Protein AF-A0A376SDQ1-F1 (afdb_monomer_lite)

Organism: Escherichia coli (NCBI:txid562)

pLDDT: mean 83.3, std 8.04, range [48.03, 93.25]

Sequence (122 aa):
MSVLDAIVRLYREWDGDQAFSEYMIMNVVAGELWIHHEDKSRMQKELRLCLNSLIENGDIAKTSDLYKPLGKALNTLAEYNRTERRYQETISSQNKMFWATLFSALAAMGSAYAAFKGLNIK

Radius of gyration: 26.39 Å; chains: 1; bounding box: 63×30×74 Å

Structure (mmCIF, N/CA/C/O backbone):
data_AF-A0A376SDQ1-F1
#
_entry.id   AF-A0A376SDQ1-F1
#
loop_
_atom_site.group_PDB
_atom_site.id
_atom_site.type_symbol
_atom_site.label_atom_id
_atom_site.label_alt_id
_atom_site.label_comp_id
_atom_site.label_asym_id
_atom_site.label_entity_id
_atom_site.label_seq_id
_atom_site.pdbx_PDB_ins_code
_atom_site.Cartn_x
_atom_site.Cartn_y
_atom_site.Cartn_z
_atom_site.occupancy
_atom_site.B_iso_or_equiv
_atom_site.auth_seq_id
_atom_site.auth_comp_id
_atom_site.auth_asym_id
_atom_site.auth_atom_id
_atom_site.pdbx_PDB_model_num
ATOM 1 N N . MET A 1 1 ? 2.993 -2.107 4.084 1.00 62.28 1 MET A N 1
ATOM 2 C CA . MET A 1 1 ? 1.727 -2.872 4.117 1.00 62.28 1 MET A CA 1
ATOM 3 C C . MET A 1 1 ? 0.593 -1.870 3.960 1.00 62.28 1 MET A C 1
ATOM 5 O O . MET A 1 1 ? 0.677 -0.821 4.587 1.00 62.28 1 MET A O 1
ATOM 9 N N . SER A 1 2 ? -0.382 -2.103 3.077 1.00 84.06 2 SER A N 1
ATOM 10 C CA . SER A 1 2 ? -1.512 -1.172 2.902 1.00 84.06 2 SER A CA 1
ATOM 11 C C . SER A 1 2 ? -2.589 -1.419 3.966 1.00 84.06 2 SER A C 1
ATOM 13 O O . SER A 1 2 ? -2.666 -2.508 4.533 1.00 84.06 2 SER A O 1
ATOM 15 N N . VAL A 1 3 ? -3.441 -0.423 4.235 1.00 85.00 3 VAL A N 1
ATOM 16 C CA . VAL A 1 3 ? -4.543 -0.549 5.212 1.00 85.00 3 VAL A CA 1
ATOM 17 C C . VAL A 1 3 ? -5.523 -1.660 4.810 1.00 85.00 3 VAL A C 1
ATOM 19 O O . VAL A 1 3 ? -5.968 -2.428 5.657 1.00 85.00 3 VAL A O 1
ATOM 22 N N . LEU A 1 4 ? -5.814 -1.794 3.512 1.00 84.69 4 LEU A N 1
ATOM 23 C CA . LEU A 1 4 ? -6.685 -2.852 2.996 1.00 84.69 4 LEU A CA 1
ATOM 24 C C . LEU A 1 4 ? -6.089 -4.249 3.226 1.00 84.69 4 LEU A C 1
ATOM 26 O O . LEU A 1 4 ? -6.798 -5.151 3.665 1.00 84.69 4 LEU A O 1
ATOM 30 N N . ASP A 1 5 ? -4.787 -4.416 2.978 1.00 86.69 5 ASP A N 1
ATOM 31 C CA . ASP A 1 5 ? -4.080 -5.677 3.227 1.00 86.69 5 ASP A CA 1
ATOM 32 C C . ASP A 1 5 ? -4.095 -6.043 4.719 1.00 86.69 5 ASP A C 1
ATOM 34 O O . ASP A 1 5 ? -4.392 -7.184 5.069 1.00 86.69 5 ASP A O 1
ATOM 38 N N . ALA A 1 6 ? -3.895 -5.060 5.605 1.00 87.31 6 ALA A N 1
ATOM 39 C CA . ALA A 1 6 ? -3.977 -5.256 7.051 1.00 87.31 6 ALA A CA 1
ATOM 40 C C . ALA A 1 6 ? -5.363 -5.758 7.502 1.00 87.31 6 ALA A C 1
ATOM 42 O O . ALA A 1 6 ? -5.449 -6.715 8.270 1.00 87.31 6 ALA A O 1
ATOM 43 N N . ILE A 1 7 ? -6.451 -5.165 6.996 1.00 86.38 7 ILE A N 1
ATOM 44 C CA . ILE A 1 7 ? -7.827 -5.565 7.342 1.00 86.38 7 ILE A CA 1
ATOM 45 C C . ILE A 1 7 ? -8.153 -6.965 6.808 1.00 86.38 7 ILE A C 1
ATOM 47 O O . ILE A 1 7 ? -8.719 -7.789 7.525 1.00 86.38 7 ILE A O 1
ATOM 51 N N . VAL A 1 8 ? -7.788 -7.258 5.556 1.00 87.00 8 VAL A N 1
ATOM 52 C CA . VAL A 1 8 ? -8.012 -8.583 4.953 1.00 87.00 8 VAL A CA 1
ATOM 53 C C . VAL A 1 8 ? -7.201 -9.657 5.678 1.00 87.00 8 VAL A C 1
ATOM 55 O O . VAL A 1 8 ? -7.670 -10.782 5.845 1.00 87.00 8 VAL A O 1
ATOM 58 N N . ARG A 1 9 ? -5.983 -9.328 6.115 1.00 86.50 9 ARG A N 1
ATOM 59 C CA . ARG A 1 9 ? -5.144 -10.231 6.898 1.00 86.50 9 ARG A CA 1
ATOM 60 C C . ARG A 1 9 ? -5.748 -10.513 8.271 1.00 86.50 9 ARG A C 1
ATOM 62 O O . ARG A 1 9 ? -5.861 -11.681 8.625 1.00 86.50 9 ARG A O 1
ATOM 69 N N . LEU A 1 10 ? -6.204 -9.479 8.983 1.00 87.06 10 LEU A N 1
ATOM 70 C CA . LEU A 1 10 ? -6.917 -9.628 10.256 1.00 87.06 10 LEU A CA 1
ATOM 71 C C . LEU A 1 10 ? -8.140 -10.543 10.121 1.00 87.06 10 LEU A C 1
ATOM 73 O O . LEU A 1 10 ? -8.312 -11.453 10.925 1.00 87.06 10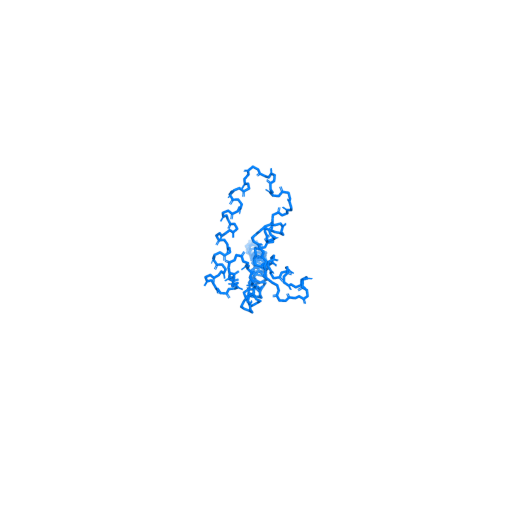 LEU A O 1
ATOM 77 N N . TYR A 1 11 ? -8.938 -10.361 9.066 1.00 85.56 11 TYR A N 1
ATOM 78 C CA . TYR A 1 11 ? -10.095 -11.216 8.779 1.00 85.56 11 TYR A CA 1
ATOM 79 C C . TYR A 1 11 ? -9.726 -12.666 8.447 1.00 85.56 11 TYR A C 1
ATOM 81 O O . TYR A 1 11 ? -10.513 -13.567 8.688 1.00 85.56 11 TYR A O 1
ATOM 89 N N . ARG A 1 12 ? -8.540 -12.909 7.882 1.00 83.50 12 ARG A N 1
ATOM 90 C CA . ARG A 1 12 ? -8.074 -14.263 7.547 1.00 83.50 12 ARG A CA 1
ATOM 91 C C . ARG A 1 12 ? -7.479 -14.996 8.744 1.00 83.50 12 ARG A C 1
ATOM 93 O O . ARG A 1 12 ? -7.579 -16.213 8.816 1.00 83.50 12 ARG A O 1
ATOM 100 N N . GLU A 1 13 ? -6.795 -14.269 9.622 1.00 84.62 13 GLU A N 1
ATOM 101 C CA . GLU A 1 13 ? -6.183 -14.829 10.832 1.00 84.62 13 GLU A CA 1
ATOM 102 C C . GLU A 1 13 ? -7.232 -15.129 11.914 1.00 84.62 13 GLU A C 1
ATOM 104 O O . GLU A 1 13 ? -7.042 -16.045 12.711 1.00 84.62 13 GLU A O 1
ATOM 109 N N . TRP A 1 14 ? -8.349 -14.399 11.924 1.00 79.00 14 TRP A N 1
ATOM 110 C CA . TRP A 1 14 ? -9.479 -14.659 12.812 1.00 79.00 14 TRP A CA 1
ATOM 111 C C . TRP A 1 14 ? -10.526 -15.541 12.125 1.00 79.00 14 TRP A C 1
ATOM 113 O O . TRP A 1 14 ? -11.157 -15.126 11.164 1.00 79.00 14 TRP A O 1
ATOM 123 N N . ASP A 1 15 ? -10.767 -16.736 12.664 1.00 61.12 15 ASP A N 1
ATOM 124 C CA . ASP A 1 15 ? -11.682 -17.766 12.126 1.00 61.12 15 ASP A CA 1
ATOM 125 C C . ASP A 1 15 ? -13.190 -17.415 12.248 1.00 61.12 15 ASP A C 1
ATOM 127 O O . ASP A 1 15 ? -14.059 -18.282 12.255 1.00 61.1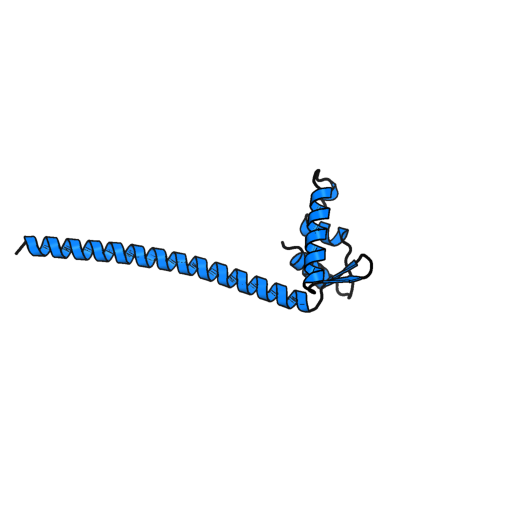2 15 ASP A O 1
ATOM 131 N N . GLY A 1 16 ? -13.538 -16.131 12.401 1.00 63.75 16 GLY A N 1
ATOM 132 C CA . GLY A 1 16 ? -14.901 -15.681 12.684 1.00 63.75 16 GLY A CA 1
ATOM 133 C C . GLY A 1 16 ? -15.300 -14.422 11.925 1.00 63.75 16 GLY A C 1
ATOM 134 O O . GLY A 1 16 ? -14.465 -13.614 11.529 1.00 63.75 16 GLY A O 1
ATOM 135 N N . ASP A 1 17 ? -16.612 -14.222 11.777 1.00 66.69 17 ASP A N 1
ATOM 136 C CA . ASP A 1 17 ? -17.208 -13.063 11.106 1.00 66.69 17 ASP A CA 1
ATOM 137 C C . ASP A 1 17 ? -17.169 -11.790 11.977 1.00 66.69 17 ASP A C 1
ATOM 139 O O . ASP A 1 17 ? -18.186 -11.169 12.283 1.00 66.69 17 ASP A O 1
ATOM 143 N N . GLN A 1 18 ? -15.975 -11.443 12.450 1.00 74.06 18 GLN A N 1
ATOM 144 C CA . GLN A 1 18 ? -15.732 -10.353 13.385 1.00 74.06 18 GLN A CA 1
ATOM 145 C C . GLN A 1 18 ? -15.420 -9.056 12.633 1.00 74.06 18 GLN A C 1
ATOM 147 O O . GLN A 1 18 ? -14.799 -9.047 11.568 1.00 74.06 18 GLN A O 1
ATOM 152 N N . ALA A 1 19 ? -15.860 -7.940 13.208 1.00 82.50 19 ALA A N 1
ATOM 153 C CA . ALA A 1 19 ? -15.526 -6.604 12.740 1.00 82.50 19 ALA A CA 1
ATOM 154 C C . ALA A 1 19 ? -14.438 -6.005 13.649 1.00 82.50 19 ALA A C 1
ATOM 156 O O . ALA A 1 19 ? -14.425 -6.243 14.855 1.00 82.50 19 ALA A O 1
ATOM 157 N N . PHE A 1 20 ? -13.518 -5.230 13.076 1.00 86.75 20 PHE A N 1
ATOM 158 C CA . PHE A 1 20 ? -12.290 -4.786 13.741 1.00 86.75 20 PHE A CA 1
ATOM 159 C C . PHE A 1 20 ? -12.352 -3.312 14.130 1.00 86.75 20 PHE A C 1
ATOM 161 O O . PHE A 1 20 ? -12.846 -2.483 13.370 1.00 86.75 20 PHE A O 1
ATOM 168 N N . SER A 1 21 ? -11.821 -2.958 15.298 1.00 88.88 21 SER A N 1
ATOM 169 C CA . SER A 1 21 ? -11.738 -1.557 15.719 1.00 88.88 21 SER A CA 1
ATOM 170 C C . SER A 1 21 ? -10.609 -0.816 14.997 1.00 88.88 21 SER A C 1
ATOM 172 O O . SER A 1 21 ? -9.610 -1.410 14.588 1.00 88.88 21 SER A O 1
ATOM 174 N N . GLU A 1 22 ? -10.732 0.511 14.897 1.00 89.19 22 GLU A N 1
ATOM 175 C CA . GLU A 1 22 ? -9.676 1.383 14.355 1.00 89.19 22 GLU A CA 1
ATOM 176 C C . GLU A 1 22 ? -8.324 1.140 15.049 1.00 89.19 22 GLU A C 1
ATOM 178 O O . GLU A 1 22 ? -7.283 1.111 14.400 1.00 89.19 22 GLU A O 1
ATOM 183 N N . TYR A 1 23 ? -8.347 0.898 16.363 1.00 88.62 23 TYR A N 1
ATOM 184 C CA . TYR A 1 23 ? -7.156 0.626 17.164 1.00 88.62 23 TYR A CA 1
ATOM 185 C C . TYR A 1 23 ? -6.454 -0.678 16.756 1.00 88.62 23 TYR A C 1
ATOM 187 O O . TYR A 1 23 ? -5.237 -0.692 16.583 1.00 88.62 23 TYR A O 1
ATOM 195 N N . MET A 1 24 ? -7.211 -1.765 16.558 1.00 86.50 24 MET A N 1
ATOM 196 C CA . MET A 1 24 ? -6.647 -3.040 16.095 1.00 86.50 24 MET A CA 1
ATOM 197 C C . MET A 1 24 ? -6.024 -2.903 14.706 1.00 86.50 24 MET A C 1
ATOM 199 O O . MET A 1 24 ? -4.921 -3.391 14.474 1.00 86.50 24 MET A O 1
ATOM 203 N N . ILE A 1 25 ? -6.698 -2.193 13.800 1.00 88.44 25 ILE A N 1
ATOM 204 C CA . ILE A 1 25 ? -6.185 -1.950 12.448 1.00 88.44 25 ILE A CA 1
ATOM 205 C C . ILE A 1 25 ? -4.904 -1.112 12.516 1.00 88.44 25 ILE A C 1
ATOM 207 O O . ILE A 1 25 ? -3.921 -1.442 11.854 1.00 88.44 25 ILE A O 1
ATOM 211 N N . MET A 1 26 ? -4.874 -0.078 13.361 1.00 89.31 26 MET A N 1
ATOM 212 C CA . MET A 1 26 ? -3.685 0.750 13.559 1.00 89.31 26 MET A CA 1
ATOM 213 C C . MET A 1 26 ? -2.494 -0.059 14.083 1.00 89.31 26 MET A C 1
ATOM 215 O O . MET A 1 26 ? -1.385 0.108 13.580 1.00 89.31 26 MET A O 1
ATOM 219 N N . ASN A 1 27 ? -2.713 -0.970 15.036 1.00 90.25 27 ASN A N 1
ATOM 220 C CA . ASN A 1 27 ? -1.649 -1.838 15.549 1.00 90.25 27 ASN A CA 1
ATOM 221 C C . ASN A 1 27 ? -1.006 -2.680 14.443 1.00 90.25 27 ASN A C 1
ATOM 223 O O . ASN A 1 27 ? 0.207 -2.861 14.451 1.00 90.25 27 ASN A O 1
ATOM 227 N N . VAL A 1 28 ? -1.790 -3.165 13.477 1.00 88.69 28 VAL A N 1
ATOM 228 C CA . VAL A 1 28 ? -1.258 -3.951 12.353 1.00 88.69 28 VAL A CA 1
ATOM 229 C C . VAL A 1 28 ? -0.560 -3.067 11.318 1.00 88.69 28 VAL A C 1
ATOM 231 O O . VAL A 1 28 ? 0.468 -3.461 10.772 1.00 88.69 28 VAL A O 1
ATOM 234 N N . VAL A 1 29 ? -1.090 -1.871 11.043 1.00 88.00 29 VAL A N 1
ATOM 235 C CA . VAL A 1 29 ? -0.547 -0.960 10.019 1.00 88.00 29 VAL A CA 1
ATOM 236 C C . VAL A 1 29 ? 0.742 -0.275 10.481 1.00 88.00 29 VAL A C 1
ATOM 238 O O . VAL A 1 29 ? 1.706 -0.213 9.720 1.00 88.00 29 VAL A O 1
ATOM 241 N N . ALA A 1 30 ? 0.756 0.251 11.705 1.00 85.69 30 ALA A N 1
ATOM 242 C CA . ALA A 1 30 ? 1.837 1.077 12.238 1.00 85.69 30 ALA A CA 1
ATOM 243 C C . ALA A 1 30 ? 2.693 0.377 13.310 1.00 85.69 30 ALA A C 1
ATOM 245 O O . ALA A 1 30 ? 3.729 0.912 13.705 1.00 85.69 30 ALA A O 1
ATOM 246 N N . GLY A 1 31 ? 2.283 -0.810 13.770 1.00 86.62 31 GLY A N 1
ATOM 247 C CA . GLY A 1 31 ? 2.919 -1.530 14.875 1.00 86.62 31 GLY A CA 1
ATOM 248 C C . GLY A 1 31 ? 2.483 -1.002 16.242 1.00 86.62 31 GLY A C 1
ATOM 249 O O . GLY A 1 31 ? 2.243 0.188 16.397 1.00 86.62 31 GLY A O 1
ATOM 250 N N . GLU A 1 32 ? 2.422 -1.860 17.264 1.00 85.88 32 GLU A N 1
ATOM 251 C CA . GLU A 1 32 ? 1.873 -1.556 18.606 1.00 85.88 32 GLU A CA 1
ATOM 252 C C . GLU A 1 32 ? 2.476 -0.314 19.299 1.00 85.88 32 GLU A C 1
ATOM 254 O O . GLU A 1 32 ? 1.835 0.320 20.137 1.00 85.88 32 GLU A O 1
ATOM 259 N N . LEU A 1 33 ? 3.697 0.078 18.926 1.00 85.88 33 LEU A N 1
ATOM 260 C CA . LEU A 1 33 ? 4.393 1.241 19.480 1.00 85.88 33 LEU A CA 1
ATOM 261 C C . LEU A 1 33 ? 3.853 2.593 18.980 1.00 85.88 33 LEU A C 1
ATOM 263 O O . LEU A 1 33 ? 4.237 3.625 19.532 1.00 85.88 33 LEU A O 1
ATOM 267 N N . TRP A 1 34 ? 2.940 2.620 18.000 1.00 84.69 34 TRP A N 1
ATOM 268 C CA . TRP A 1 34 ? 2.397 3.855 17.409 1.00 84.69 34 TRP A CA 1
ATOM 269 C C . TRP A 1 34 ? 1.784 4.820 18.440 1.00 84.69 34 TRP A C 1
ATOM 271 O O . TRP A 1 34 ? 1.802 6.034 18.253 1.00 84.69 34 TRP A O 1
ATOM 281 N N . ILE A 1 35 ? 1.286 4.295 19.562 1.00 86.56 35 ILE A N 1
ATOM 282 C CA . ILE A 1 35 ? 0.659 5.061 20.653 1.00 86.56 35 ILE A CA 1
ATOM 283 C C . ILE A 1 35 ? 1.655 6.017 21.325 1.00 86.56 35 ILE A C 1
ATOM 285 O O . ILE A 1 35 ? 1.262 7.064 21.851 1.00 86.56 35 ILE A O 1
ATOM 289 N N . HIS A 1 36 ? 2.938 5.657 21.298 1.00 87.38 36 HIS A N 1
ATOM 290 C CA . HIS A 1 36 ? 4.036 6.413 21.895 1.00 87.38 36 HIS A CA 1
ATOM 291 C C . HIS A 1 36 ? 4.684 7.383 20.905 1.00 87.38 36 HIS A C 1
ATOM 293 O O . HIS A 1 36 ? 5.537 8.174 21.295 1.00 87.38 36 HIS A O 1
ATOM 299 N N . HIS A 1 37 ? 4.286 7.340 19.633 1.00 83.62 37 HIS A N 1
ATOM 300 C CA . HIS A 1 37 ? 4.827 8.222 18.614 1.00 83.62 37 HIS A CA 1
ATOM 301 C C . HIS A 1 37 ? 4.276 9.646 18.790 1.00 83.62 37 HIS A C 1
ATOM 303 O O . HIS A 1 37 ? 3.080 9.837 19.031 1.00 83.62 37 HIS A O 1
ATOM 309 N N . GLU A 1 38 ? 5.127 10.662 18.630 1.00 82.94 38 GLU A N 1
ATOM 310 C CA . GLU A 1 38 ? 4.718 12.074 18.735 1.00 82.94 38 GLU A CA 1
ATOM 311 C C . GLU A 1 38 ? 3.619 12.415 17.710 1.00 82.94 38 GLU A C 1
ATOM 313 O O . GLU A 1 38 ? 2.637 13.093 18.017 1.00 82.94 38 GLU A O 1
ATOM 318 N N . ASP A 1 39 ? 3.709 11.815 16.521 1.00 86.69 39 ASP A N 1
ATOM 319 C CA . ASP A 1 39 ? 2.737 11.967 15.431 1.00 86.69 39 ASP A CA 1
ATOM 320 C C . ASP A 1 39 ? 1.482 11.074 15.529 1.00 86.69 39 ASP A C 1
ATOM 322 O O . ASP A 1 39 ? 0.726 10.985 14.559 1.00 86.69 39 ASP A O 1
ATOM 326 N N . LYS A 1 40 ? 1.196 10.421 16.665 1.00 87.44 40 LYS A N 1
ATOM 327 C CA . LYS A 1 40 ? 0.054 9.482 16.789 1.00 87.44 40 LYS A CA 1
ATOM 328 C C . LYS A 1 40 ? -1.283 10.050 16.298 1.00 87.44 40 LYS A C 1
ATOM 330 O O . LYS A 1 40 ? -2.082 9.347 15.686 1.00 87.44 40 LYS A O 1
ATOM 335 N N . SER A 1 41 ? -1.516 11.344 16.529 1.00 87.81 41 SER A N 1
ATOM 336 C CA . SER A 1 41 ? -2.737 12.032 16.098 1.00 87.81 41 SER A CA 1
ATOM 337 C C . SER A 1 41 ? -2.810 12.203 14.578 1.00 87.81 41 SER A C 1
ATOM 339 O O . SER A 1 41 ? -3.894 12.106 13.999 1.00 87.81 41 SER A O 1
ATOM 341 N N . ARG A 1 42 ? -1.665 12.429 13.920 1.00 87.88 42 ARG A N 1
ATOM 342 C CA . ARG A 1 42 ? -1.558 12.485 12.459 1.00 87.88 42 ARG A CA 1
ATOM 343 C C . ARG A 1 42 ? -1.814 11.102 11.872 1.00 87.88 42 ARG A C 1
ATOM 345 O O . ARG A 1 42 ? -2.667 10.974 11.002 1.00 87.88 42 ARG A O 1
ATOM 352 N N . MET A 1 43 ? -1.178 10.075 12.435 1.00 88.00 43 MET A N 1
ATOM 353 C CA . MET A 1 43 ? -1.340 8.683 12.005 1.00 88.00 43 MET A CA 1
ATOM 354 C C . MET A 1 43 ? -2.806 8.234 12.082 1.00 88.00 43 MET A C 1
ATOM 356 O O . MET A 1 43 ? -3.329 7.673 11.125 1.00 88.00 43 MET A O 1
ATOM 360 N N . GLN A 1 44 ? -3.513 8.545 13.176 1.00 89.38 44 GLN A N 1
ATOM 361 C CA . GLN A 1 44 ? -4.949 8.253 13.311 1.00 89.38 44 GLN A CA 1
ATOM 362 C C . GLN A 1 44 ? -5.801 8.946 12.246 1.00 89.38 44 GLN A C 1
ATOM 364 O O . GLN A 1 44 ? -6.693 8.329 11.667 1.00 89.38 44 GLN A O 1
ATOM 369 N N . LYS A 1 45 ? -5.533 10.224 11.958 1.00 90.62 45 LYS A N 1
ATOM 370 C CA . LYS A 1 45 ? -6.262 10.960 10.915 1.00 90.62 45 LYS A CA 1
ATOM 371 C C . LYS A 1 45 ? -6.029 10.353 9.534 1.00 90.62 45 LYS A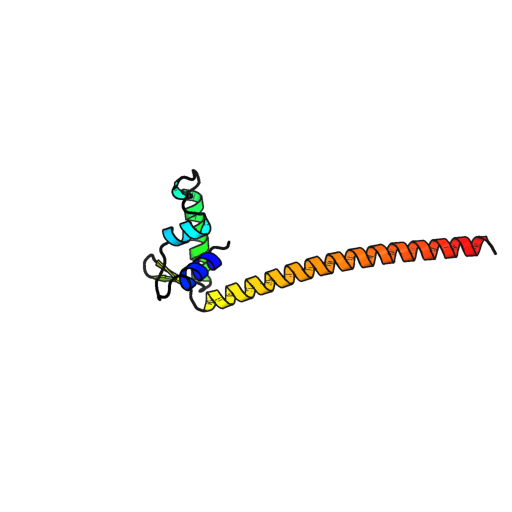 C 1
ATOM 373 O O . LYS A 1 45 ? -6.988 10.185 8.788 1.00 90.62 45 LYS A O 1
ATOM 378 N N . GLU A 1 46 ? -4.787 10.000 9.219 1.00 89.75 46 GLU A N 1
ATOM 379 C CA . GLU A 1 46 ? -4.431 9.327 7.967 1.00 89.75 46 GLU A CA 1
ATOM 380 C C . GLU A 1 46 ? -5.135 7.972 7.848 1.00 89.75 46 GLU A C 1
ATOM 382 O O . GLU A 1 46 ? -5.774 7.702 6.831 1.00 89.75 46 GLU A O 1
ATOM 387 N N . LEU A 1 47 ? -5.126 7.161 8.912 1.00 91.31 47 LEU A N 1
ATOM 388 C CA . LEU A 1 47 ? -5.839 5.886 8.926 1.00 91.31 47 LEU A CA 1
ATOM 389 C C . LEU A 1 47 ? -7.339 6.077 8.686 1.00 91.31 47 LEU A C 1
ATOM 391 O O . LEU A 1 47 ? -7.916 5.370 7.864 1.00 91.31 47 LEU A O 1
ATOM 395 N N . ARG A 1 48 ? -7.976 7.041 9.358 1.00 90.50 48 ARG A N 1
ATOM 396 C CA . ARG A 1 48 ? -9.403 7.336 9.157 1.00 90.50 48 ARG A CA 1
ATOM 397 C C . ARG A 1 48 ? -9.712 7.761 7.732 1.00 90.50 48 ARG A C 1
ATOM 399 O O . ARG A 1 48 ? -10.719 7.324 7.187 1.00 90.50 48 ARG A O 1
ATOM 406 N N . LEU A 1 49 ? -8.858 8.581 7.122 1.00 91.56 49 LEU A N 1
ATOM 407 C CA . LEU A 1 49 ? -9.009 8.962 5.718 1.00 91.56 49 LEU A CA 1
ATOM 408 C C . LEU A 1 49 ? -8.942 7.734 4.804 1.00 91.56 49 LEU A C 1
ATOM 410 O O . LEU A 1 49 ? -9.802 7.574 3.939 1.00 91.56 49 LEU A O 1
ATOM 414 N N . CYS A 1 50 ? -7.986 6.832 5.038 1.00 89.75 50 CYS A N 1
ATOM 415 C CA . CYS A 1 50 ? -7.903 5.578 4.295 1.00 89.75 50 CYS A CA 1
ATOM 416 C C . CYS A 1 50 ? -9.143 4.700 4.503 1.00 89.75 50 CYS A C 1
ATOM 418 O O . CYS A 1 50 ? -9.707 4.209 3.531 1.00 89.75 50 CYS A O 1
ATOM 420 N N . LEU A 1 51 ? -9.597 4.519 5.746 1.00 90.12 51 LEU A N 1
ATOM 421 C CA . LEU A 1 51 ? -10.787 3.725 6.058 1.00 90.12 51 LEU A CA 1
ATOM 422 C C . LEU A 1 51 ? -12.038 4.300 5.387 1.00 90.12 51 LEU A C 1
ATOM 424 O O . LEU A 1 51 ? -12.795 3.552 4.778 1.00 90.12 51 LEU A O 1
ATOM 428 N N . ASN A 1 52 ? -12.223 5.619 5.432 1.00 90.88 52 ASN A N 1
ATOM 429 C CA . ASN A 1 52 ? -13.341 6.284 4.764 1.00 90.88 52 ASN A CA 1
ATOM 430 C C . ASN A 1 52 ? -13.300 6.069 3.249 1.00 90.88 52 ASN A C 1
ATOM 432 O O . ASN A 1 52 ? -14.309 5.694 2.663 1.00 90.88 52 ASN A O 1
ATOM 436 N N . SER A 1 53 ? -12.128 6.214 2.627 1.00 88.69 53 SER A N 1
ATOM 437 C CA . SER A 1 53 ? -11.962 5.957 1.194 1.00 88.69 53 SER A CA 1
ATOM 438 C C . SER A 1 53 ? -12.267 4.497 0.822 1.00 88.69 53 SER A C 1
ATOM 440 O O . SER A 1 53 ? -12.908 4.240 -0.197 1.00 88.69 53 SER A O 1
ATOM 442 N N . LEU A 1 54 ? -11.885 3.531 1.664 1.00 88.50 54 LEU A N 1
ATOM 443 C CA . LEU A 1 54 ? -12.213 2.115 1.458 1.00 88.50 54 LEU A CA 1
ATOM 444 C C . LEU A 1 54 ? -13.712 1.819 1.638 1.00 88.50 54 LEU A C 1
ATOM 446 O O . LEU A 1 54 ? -14.241 0.936 0.961 1.00 88.50 54 LEU A O 1
ATOM 450 N N . ILE A 1 55 ? -14.401 2.546 2.526 1.00 90.81 55 ILE A N 1
ATOM 451 C CA . ILE A 1 55 ? -15.863 2.463 2.680 1.00 90.81 55 ILE A CA 1
ATOM 452 C C . ILE A 1 55 ? -16.554 3.015 1.437 1.00 90.81 55 ILE A C 1
ATOM 454 O O . ILE A 1 55 ? -17.441 2.361 0.895 1.00 90.81 55 ILE A O 1
ATOM 458 N N . GLU A 1 56 ? -16.131 4.187 0.958 1.00 88.88 56 GLU A N 1
ATOM 459 C CA . GLU A 1 56 ? -16.665 4.801 -0.263 1.00 88.88 56 GLU A CA 1
ATOM 460 C C . GLU A 1 56 ? -16.456 3.904 -1.486 1.00 88.88 56 GLU A C 1
ATOM 462 O O . GLU A 1 56 ? -17.352 3.763 -2.317 1.00 88.88 56 GLU A O 1
ATOM 467 N N . ASN A 1 57 ? -15.307 3.227 -1.568 1.00 86.00 57 ASN A N 1
ATOM 468 C CA . ASN A 1 57 ? -15.058 2.247 -2.619 1.00 86.00 57 ASN A CA 1
ATOM 469 C C . ASN A 1 57 ? -15.854 0.942 -2.421 1.00 86.00 57 ASN A C 1
ATOM 471 O O . ASN A 1 57 ? -15.930 0.124 -3.335 1.00 86.00 57 ASN A O 1
ATOM 475 N N . GLY A 1 58 ? -16.471 0.714 -1.260 1.00 86.88 58 GLY A N 1
ATOM 476 C CA . GLY A 1 58 ? -17.201 -0.514 -0.943 1.00 86.88 58 GLY A CA 1
ATOM 477 C C . GLY A 1 58 ? -16.298 -1.730 -0.720 1.00 86.88 58 GLY A C 1
ATOM 478 O O . GLY A 1 58 ? -16.758 -2.863 -0.850 1.00 86.88 58 GLY A O 1
ATOM 479 N N . ASP A 1 59 ? -15.017 -1.512 -0.416 1.00 87.06 59 ASP A N 1
ATOM 480 C CA . ASP A 1 59 ? -14.090 -2.580 -0.035 1.00 87.06 59 ASP A CA 1
ATOM 481 C C . ASP A 1 59 ? -14.333 -3.028 1.407 1.00 87.06 59 ASP A C 1
ATOM 483 O O . ASP A 1 59 ? -14.191 -4.207 1.731 1.00 87.06 59 ASP A O 1
ATOM 487 N N . ILE A 1 60 ? -14.732 -2.101 2.278 1.00 90.31 60 ILE A N 1
ATOM 488 C CA . ILE A 1 60 ? -15.033 -2.379 3.682 1.00 90.31 60 ILE A CA 1
ATOM 489 C C . ILE A 1 60 ? -16.388 -1.778 4.069 1.00 90.31 60 ILE A C 1
ATOM 491 O O . ILE A 1 60 ? -16.818 -0.770 3.518 1.00 90.31 60 ILE A O 1
ATOM 495 N N . ALA A 1 61 ? -17.058 -2.383 5.045 1.00 88.19 61 ALA A N 1
ATOM 496 C CA . ALA A 1 61 ? -18.269 -1.859 5.664 1.00 88.19 61 ALA A CA 1
ATOM 497 C C . ALA A 1 61 ? -17.975 -1.396 7.094 1.00 88.19 61 ALA A C 1
ATOM 499 O O . ALA A 1 61 ? -17.260 -2.075 7.836 1.00 88.19 61 ALA A O 1
ATOM 500 N N . LYS A 1 62 ? -18.569 -0.268 7.499 1.00 87.12 62 LYS A N 1
ATOM 501 C CA . LYS A 1 62 ? -18.565 0.192 8.892 1.00 87.12 62 LYS A CA 1
ATOM 502 C C . LYS A 1 62 ? -19.857 -0.246 9.580 1.00 87.12 62 LYS A C 1
ATOM 504 O O . LYS A 1 62 ? -20.940 0.116 9.131 1.00 87.12 62 LYS A O 1
ATOM 509 N N . THR A 1 63 ? -19.746 -0.996 10.673 1.00 85.38 63 THR A N 1
ATOM 510 C CA . THR A 1 63 ? -20.875 -1.361 11.544 1.00 85.38 63 THR A CA 1
ATOM 511 C C . THR A 1 63 ? -20.661 -0.708 12.902 1.00 85.38 63 THR A C 1
ATOM 513 O O . THR A 1 63 ? -19.782 -1.120 13.658 1.00 85.38 63 THR A O 1
ATOM 516 N N . SER A 1 64 ? -21.430 0.345 13.187 1.00 82.69 64 SER A N 1
ATOM 517 C CA . SER A 1 64 ? -21.221 1.254 14.324 1.00 82.69 64 SER A CA 1
ATOM 518 C C . SER A 1 64 ? -19.808 1.858 14.318 1.00 82.69 64 SER A C 1
ATOM 520 O O . SER A 1 64 ? -19.572 2.831 13.601 1.00 82.69 64 SER A O 1
ATOM 522 N N . ASP A 1 65 ? -18.859 1.240 15.026 1.00 82.81 65 ASP A N 1
ATOM 523 C CA . ASP A 1 65 ? -17.452 1.662 15.139 1.00 82.81 65 ASP A CA 1
ATOM 524 C C . ASP A 1 65 ? -16.443 0.558 14.804 1.00 82.81 65 ASP A C 1
ATOM 526 O O . ASP A 1 65 ? -15.247 0.677 15.076 1.00 82.81 65 ASP A O 1
ATOM 530 N N . LEU A 1 66 ? -16.924 -0.511 14.176 1.00 86.25 66 LEU A N 1
ATOM 531 C CA . LEU A 1 66 ? -16.103 -1.616 13.715 1.00 86.25 66 LEU A CA 1
ATOM 532 C C . LEU A 1 66 ? -16.089 -1.665 12.186 1.00 86.25 66 LEU A C 1
ATOM 534 O O . LEU A 1 66 ? -17.077 -1.340 11.526 1.00 86.25 66 LEU A O 1
ATOM 538 N N . TYR A 1 67 ? -14.966 -2.095 11.626 1.00 88.50 67 TYR A N 1
ATOM 539 C CA . TYR A 1 67 ? -14.717 -2.190 10.195 1.00 88.50 67 TYR A CA 1
ATOM 540 C C . TYR A 1 67 ? -14.610 -3.651 9.788 1.00 88.50 67 TYR A C 1
ATOM 542 O O . TYR A 1 67 ? -13.881 -4.431 10.401 1.00 88.50 67 TYR A O 1
ATOM 550 N N . LYS A 1 68 ? -15.319 -4.019 8.728 1.00 88.44 68 LYS A N 1
ATOM 551 C CA . LYS A 1 68 ? -15.350 -5.383 8.214 1.00 88.44 68 LYS A CA 1
ATOM 552 C C . LYS A 1 68 ? -15.036 -5.387 6.720 1.00 88.44 68 LYS A C 1
ATOM 554 O O . LYS A 1 68 ? -15.647 -4.603 5.994 1.00 88.44 68 LYS A O 1
ATOM 559 N N . PRO A 1 69 ? -14.124 -6.243 6.234 1.00 86.69 69 PRO A N 1
ATOM 560 C CA . PRO A 1 69 ? -13.895 -6.363 4.803 1.00 86.69 69 PRO A CA 1
ATOM 561 C C . PRO A 1 69 ? -15.099 -6.999 4.102 1.00 86.69 69 PRO A C 1
ATOM 563 O O . PRO A 1 69 ? -15.741 -7.910 4.622 1.00 86.69 69 PRO A O 1
ATOM 566 N N . LEU A 1 70 ? -15.396 -6.516 2.900 1.00 86.94 70 LEU A N 1
ATOM 567 C CA . LEU A 1 70 ? -16.404 -7.077 2.005 1.00 86.94 70 LEU A CA 1
ATOM 568 C C . LEU A 1 70 ? -15.733 -7.935 0.928 1.00 86.94 70 LEU A C 1
ATOM 570 O O . LEU A 1 70 ? -14.539 -7.811 0.669 1.00 86.94 70 LEU A O 1
ATOM 574 N N . GLY A 1 71 ? -16.508 -8.763 0.221 1.00 79.69 71 GLY A N 1
ATOM 575 C CA . GLY A 1 71 ? -15.981 -9.576 -0.887 1.00 79.69 71 GLY A CA 1
ATOM 576 C C . GLY A 1 71 ? -15.291 -8.749 -1.983 1.00 79.69 71 GLY A C 1
ATOM 577 O O . GLY A 1 71 ? -14.354 -9.228 -2.621 1.00 79.69 71 GLY A O 1
ATOM 578 N N . LYS A 1 72 ? -15.682 -7.476 -2.152 1.00 85.06 72 LYS A N 1
ATOM 579 C CA . LYS A 1 72 ? -15.031 -6.542 -3.081 1.00 85.06 72 LYS A CA 1
ATOM 580 C C . LYS A 1 72 ? -13.568 -6.259 -2.709 1.00 85.06 72 LYS A C 1
ATOM 582 O O . LYS A 1 72 ? -12.751 -6.155 -3.620 1.00 85.06 72 LYS A O 1
ATOM 587 N N . ALA A 1 73 ? -13.206 -6.275 -1.421 1.00 82.19 73 ALA A N 1
ATOM 588 C CA . ALA A 1 73 ? -11.820 -6.106 -0.976 1.00 82.19 73 ALA A CA 1
ATOM 589 C C . ALA A 1 73 ? -10.870 -7.142 -1.587 1.00 82.19 73 ALA A C 1
ATOM 591 O O . ALA A 1 73 ? -9.740 -6.806 -1.938 1.00 82.19 73 ALA A O 1
ATOM 592 N N . LEU A 1 74 ? -11.316 -8.395 -1.747 1.00 80.25 74 LEU A N 1
ATOM 593 C CA . LEU A 1 74 ? -10.499 -9.441 -2.369 1.00 80.25 74 LEU A CA 1
ATOM 594 C C . LEU A 1 74 ? -10.251 -9.155 -3.850 1.00 80.25 74 LEU A C 1
ATOM 596 O O . LEU A 1 74 ? -9.141 -9.369 -4.334 1.00 80.25 74 LEU A O 1
ATOM 600 N N . ASN A 1 75 ? -11.257 -8.632 -4.554 1.00 83.62 75 ASN A N 1
ATOM 601 C CA . ASN A 1 75 ? -11.113 -8.237 -5.953 1.00 83.62 75 ASN A CA 1
ATOM 602 C C . ASN A 1 75 ? -10.151 -7.055 -6.085 1.00 83.62 75 ASN A C 1
ATOM 604 O O . ASN A 1 75 ? -9.231 -7.117 -6.894 1.00 83.62 75 ASN A O 1
ATOM 608 N N . THR A 1 76 ? -10.304 -6.027 -5.248 1.00 82.50 76 THR A N 1
ATOM 609 C CA . THR A 1 76 ? -9.412 -4.859 -5.227 1.00 82.50 76 THR A CA 1
ATOM 610 C C . THR A 1 76 ? -7.971 -5.263 -4.904 1.00 82.50 76 THR A C 1
ATOM 612 O O . THR A 1 76 ? -7.037 -4.821 -5.571 1.00 82.50 76 THR A O 1
ATOM 615 N N . LEU A 1 77 ? -7.767 -6.175 -3.947 1.00 83.38 77 LEU A N 1
ATOM 616 C CA . LEU A 1 77 ? -6.439 -6.691 -3.612 1.00 83.38 77 LEU A CA 1
ATOM 617 C C . LEU A 1 77 ? -5.840 -7.537 -4.749 1.00 83.38 77 LEU A C 1
ATOM 619 O O . LEU A 1 77 ? -4.644 -7.446 -5.031 1.00 83.38 77 LEU A O 1
ATOM 623 N N . ALA A 1 78 ? -6.652 -8.350 -5.427 1.00 80.88 78 ALA A N 1
ATOM 624 C CA . ALA A 1 78 ? -6.213 -9.117 -6.590 1.00 80.88 78 ALA A CA 1
ATOM 625 C C . ALA A 1 78 ? -5.824 -8.202 -7.764 1.00 80.88 78 ALA A C 1
ATOM 627 O O . ALA A 1 78 ? -4.796 -8.434 -8.402 1.00 80.88 78 ALA A O 1
ATOM 628 N N . GLU A 1 79 ? -6.604 -7.152 -8.020 1.00 83.12 79 GLU A N 1
ATOM 629 C CA . GLU A 1 79 ? -6.343 -6.145 -9.053 1.00 83.12 79 GLU A CA 1
ATOM 630 C C . GLU A 1 79 ? -5.052 -5.368 -8.760 1.00 83.12 79 GLU A C 1
ATOM 632 O O . GLU A 1 79 ? -4.199 -5.215 -9.637 1.00 83.12 79 GLU A O 1
ATOM 637 N N . TYR A 1 80 ? -4.859 -4.957 -7.503 1.00 81.44 80 TYR A N 1
ATOM 638 C CA . TYR A 1 80 ? -3.642 -4.289 -7.046 1.00 81.44 80 TYR A CA 1
ATOM 639 C C . TYR A 1 80 ? -2.406 -5.171 -7.259 1.00 81.44 80 TYR A C 1
ATOM 641 O O . TYR A 1 80 ? -1.446 -4.756 -7.905 1.00 81.44 80 TYR A O 1
ATOM 649 N N . ASN A 1 81 ? -2.460 -6.431 -6.818 1.00 77.25 81 ASN A N 1
ATOM 650 C CA . ASN A 1 81 ? -1.361 -7.382 -6.997 1.00 77.25 81 ASN A CA 1
ATOM 651 C C . ASN A 1 81 ? -1.052 -7.661 -8.476 1.00 77.25 81 ASN A C 1
ATOM 653 O O . ASN A 1 81 ? 0.111 -7.819 -8.850 1.00 77.25 81 ASN A O 1
ATOM 657 N N . ARG A 1 82 ? -2.075 -7.733 -9.335 1.00 79.94 82 ARG A N 1
ATOM 658 C CA . ARG A 1 82 ? -1.890 -7.885 -10.787 1.00 79.94 82 ARG A CA 1
ATOM 659 C C . ARG A 1 82 ? -1.235 -6.653 -11.400 1.00 79.94 82 ARG A C 1
ATOM 661 O O . ARG A 1 82 ? -0.345 -6.802 -12.234 1.00 79.94 82 ARG A O 1
ATOM 668 N N . THR A 1 83 ? -1.666 -5.463 -10.995 1.00 76.44 83 THR A N 1
ATOM 669 C CA . THR A 1 83 ? -1.131 -4.193 -11.499 1.00 76.44 83 THR A CA 1
ATOM 670 C C . THR A 1 83 ? 0.328 -4.023 -11.103 1.00 76.44 83 THR A C 1
ATOM 672 O O . THR A 1 83 ? 1.151 -3.720 -11.962 1.00 76.44 83 THR A O 1
ATOM 675 N N . GLU A 1 84 ? 0.672 -4.317 -9.850 1.00 75.75 84 GLU A N 1
ATOM 676 C CA . GLU A 1 84 ? 2.055 -4.258 -9.374 1.00 75.75 84 GLU A CA 1
ATOM 677 C C . GLU A 1 84 ? 2.950 -5.234 -10.146 1.00 75.75 84 GLU A C 1
ATOM 679 O O . GLU A 1 84 ? 4.005 -4.852 -10.648 1.00 75.75 84 GLU A O 1
ATOM 684 N N . ARG A 1 85 ? 2.500 -6.480 -10.351 1.00 73.88 85 ARG A N 1
ATOM 685 C CA . ARG A 1 85 ? 3.238 -7.450 -11.181 1.00 73.88 85 ARG A CA 1
ATOM 686 C C . ARG A 1 85 ? 3.460 -6.937 -12.601 1.00 73.88 85 ARG A C 1
ATOM 688 O O . ARG A 1 85 ? 4.585 -6.983 -13.087 1.00 73.88 85 ARG A O 1
ATOM 695 N N . ARG A 1 86 ? 2.423 -6.391 -13.243 1.00 74.56 86 ARG A N 1
ATOM 696 C CA . ARG A 1 86 ? 2.539 -5.798 -14.587 1.00 74.56 86 ARG A CA 1
ATOM 697 C C . ARG A 1 86 ? 3.493 -4.609 -14.615 1.00 74.56 86 ARG A C 1
ATOM 699 O O . ARG A 1 86 ? 4.229 -4.448 -15.586 1.00 74.56 86 ARG A O 1
ATOM 706 N N . TYR A 1 87 ? 3.496 -3.781 -13.576 1.00 72.56 87 TYR A N 1
ATOM 707 C CA . TYR A 1 87 ? 4.402 -2.644 -13.463 1.00 72.56 87 TYR A CA 1
ATOM 708 C C . TYR A 1 87 ? 5.863 -3.108 -13.379 1.00 72.56 87 TYR A C 1
ATOM 710 O O . TYR A 1 87 ? 6.701 -2.654 -14.159 1.00 72.56 87 TYR A O 1
ATOM 718 N N . GLN A 1 88 ? 6.147 -4.102 -12.533 1.00 75.00 88 GLN A N 1
ATOM 719 C CA . GLN A 1 88 ? 7.471 -4.726 -12.425 1.00 75.00 88 GLN A CA 1
ATOM 720 C C . GLN A 1 88 ? 7.906 -5.387 -13.744 1.00 75.00 88 GLN A C 1
ATOM 722 O O . GLN A 1 88 ? 9.032 -5.194 -14.209 1.00 75.00 88 GLN A O 1
ATOM 727 N N . GLU A 1 89 ? 7.003 -6.120 -14.402 1.00 76.06 89 GLU A N 1
ATOM 728 C CA . GLU A 1 89 ? 7.250 -6.723 -15.717 1.00 76.06 89 GLU A CA 1
ATOM 729 C C . GLU A 1 89 ? 7.556 -5.658 -16.780 1.00 76.06 89 GLU A C 1
ATOM 731 O O . GLU A 1 89 ? 8.492 -5.825 -17.569 1.00 76.06 89 GLU A O 1
ATOM 736 N N . THR A 1 90 ? 6.832 -4.536 -16.762 1.00 75.06 90 THR A N 1
ATOM 737 C CA . THR A 1 90 ? 7.024 -3.408 -17.681 1.00 75.06 90 THR A CA 1
ATOM 738 C C . THR A 1 90 ? 8.381 -2.745 -17.470 1.00 75.06 90 THR A C 1
ATOM 740 O O . THR A 1 90 ? 9.112 -2.563 -18.442 1.00 75.06 90 THR A O 1
ATOM 743 N N . ILE A 1 91 ? 8.774 -2.456 -16.225 1.00 77.88 91 ILE A N 1
ATOM 744 C CA . ILE A 1 91 ? 10.102 -1.904 -15.908 1.00 77.88 91 ILE A CA 1
ATOM 745 C C . ILE A 1 91 ? 11.204 -2.863 -16.361 1.00 77.88 91 ILE A C 1
ATOM 747 O O . ILE A 1 91 ? 12.166 -2.454 -17.014 1.00 77.88 91 ILE A O 1
ATOM 751 N N . SER A 1 92 ? 11.057 -4.159 -16.068 1.00 76.31 92 SER A N 1
ATOM 752 C CA . SER A 1 92 ? 12.047 -5.158 -16.480 1.00 76.31 92 SER A CA 1
ATOM 753 C C . SER A 1 92 ? 12.178 -5.242 -18.007 1.00 76.31 92 SER A C 1
ATOM 755 O O . SER A 1 92 ? 13.284 -5.385 -18.534 1.00 76.31 92 SER A O 1
ATOM 757 N N . SER A 1 93 ? 11.062 -5.100 -18.726 1.00 72.69 93 SER A N 1
ATOM 758 C CA . SER A 1 93 ? 11.016 -5.124 -20.188 1.00 72.69 93 SER A CA 1
ATOM 759 C C . SER A 1 93 ? 11.608 -3.852 -20.793 1.00 72.69 93 SER A C 1
ATOM 761 O O . SER A 1 93 ? 12.381 -3.940 -21.746 1.00 72.69 93 SER A O 1
ATOM 763 N N . GLN A 1 94 ? 11.330 -2.683 -20.208 1.00 71.44 94 GLN A N 1
ATOM 764 C CA . GLN A 1 94 ? 11.923 -1.407 -20.619 1.00 71.44 94 GLN A CA 1
ATOM 765 C C . GLN A 1 94 ? 13.442 -1.405 -20.432 1.00 71.44 94 GLN A C 1
ATOM 767 O O . GLN A 1 94 ? 14.164 -1.004 -21.343 1.00 71.44 94 GLN A O 1
ATOM 772 N N . ASN A 1 95 ? 13.946 -1.944 -19.318 1.00 80.00 95 ASN A N 1
ATOM 773 C CA . ASN A 1 95 ? 15.386 -2.080 -19.100 1.00 80.00 95 ASN A CA 1
ATOM 774 C C . ASN A 1 95 ? 16.042 -2.971 -20.166 1.00 80.00 95 ASN A C 1
ATOM 776 O O . ASN A 1 95 ? 17.089 -2.617 -20.707 1.00 80.00 95 ASN A O 1
ATOM 780 N N . LYS A 1 96 ? 15.417 -4.099 -20.530 1.00 83.06 96 LYS A N 1
ATOM 781 C CA . LYS A 1 96 ? 15.915 -4.966 -21.616 1.00 83.06 96 LYS A CA 1
ATOM 782 C C . LYS A 1 96 ? 15.895 -4.256 -22.971 1.00 83.06 96 LYS A C 1
ATOM 784 O O . LYS A 1 96 ? 16.863 -4.364 -23.720 1.00 83.06 96 LYS A O 1
ATOM 789 N N . MET A 1 97 ? 14.829 -3.515 -23.275 1.00 82.25 97 MET A N 1
ATOM 790 C CA . MET A 1 97 ? 14.703 -2.751 -24.520 1.00 82.25 97 MET A CA 1
ATOM 791 C C . MET A 1 97 ? 15.751 -1.634 -24.613 1.00 82.25 97 MET A C 1
ATOM 793 O O . MET A 1 97 ? 16.342 -1.446 -25.677 1.00 82.25 97 MET A O 1
ATOM 797 N N . PHE A 1 98 ? 16.036 -0.944 -23.505 1.00 86.44 98 PHE A N 1
ATOM 798 C CA . PHE A 1 98 ? 17.094 0.063 -23.434 1.00 86.44 98 PHE A CA 1
ATOM 799 C C . PHE A 1 98 ? 18.460 -0.538 -23.781 1.00 86.44 98 PHE A C 1
ATOM 801 O O . PHE A 1 98 ? 19.139 -0.044 -24.682 1.00 86.44 98 PHE A O 1
ATOM 808 N N . TRP A 1 99 ? 18.833 -1.654 -23.144 1.00 85.56 99 TRP A N 1
ATOM 809 C CA . TRP A 1 99 ? 20.099 -2.332 -23.432 1.00 85.56 99 TRP A CA 1
ATOM 810 C C . TRP A 1 99 ? 20.163 -2.870 -24.864 1.00 85.56 99 TRP A C 1
ATOM 812 O O . TRP A 1 99 ? 21.172 -2.678 -25.539 1.00 85.56 99 TRP A O 1
ATOM 822 N N . ALA A 1 100 ? 19.087 -3.479 -25.366 1.00 87.44 100 ALA A N 1
ATOM 823 C CA . ALA A 1 100 ? 19.023 -3.955 -26.747 1.00 87.44 100 ALA A CA 1
ATOM 824 C C . ALA A 1 100 ? 19.210 -2.813 -27.763 1.00 87.44 100 ALA A C 1
ATOM 826 O O . ALA A 1 100 ? 19.959 -2.960 -28.731 1.00 87.44 100 ALA A O 1
ATOM 827 N N . THR A 1 101 ? 18.583 -1.660 -27.519 1.00 89.00 101 THR A N 1
ATOM 828 C CA . THR A 1 101 ? 18.720 -0.465 -28.365 1.00 89.00 101 THR A CA 1
ATOM 829 C C . THR A 1 101 ? 20.137 0.095 -28.303 1.00 89.00 101 THR A C 1
ATOM 831 O O . THR A 1 101 ? 20.715 0.403 -29.344 1.00 89.00 101 THR A O 1
ATOM 834 N N . LEU 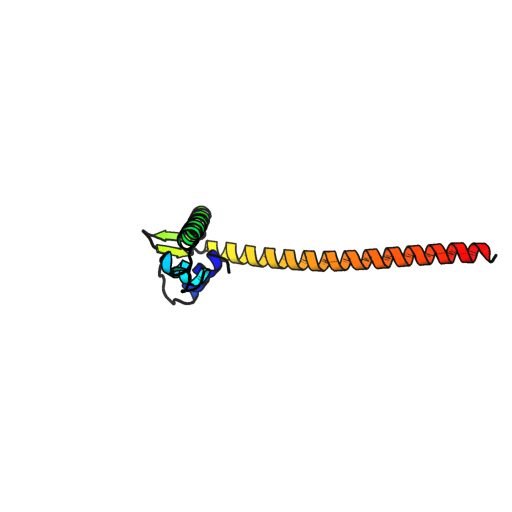A 1 102 ? 20.734 0.163 -27.110 1.00 90.62 102 LEU A N 1
ATOM 835 C CA . LEU A 1 102 ? 22.105 0.633 -26.924 1.00 90.62 102 LEU A CA 1
ATOM 836 C C . LEU A 1 102 ? 23.114 -0.248 -27.674 1.00 90.62 102 LEU A C 1
ATOM 838 O O . LEU A 1 102 ? 23.940 0.268 -28.426 1.00 90.62 102 LEU A O 1
ATOM 842 N N . PHE A 1 103 ? 23.023 -1.574 -27.532 1.00 93.25 103 PHE A N 1
ATOM 843 C CA . PHE A 1 103 ? 23.897 -2.502 -28.256 1.00 93.25 103 PHE A CA 1
ATOM 844 C C . PHE A 1 103 ? 23.692 -2.431 -29.769 1.00 93.25 103 PHE A C 1
ATOM 846 O O . PHE A 1 103 ? 24.667 -2.455 -30.518 1.00 93.25 103 PHE A O 1
ATOM 853 N N . SER A 1 104 ? 22.447 -2.284 -30.224 1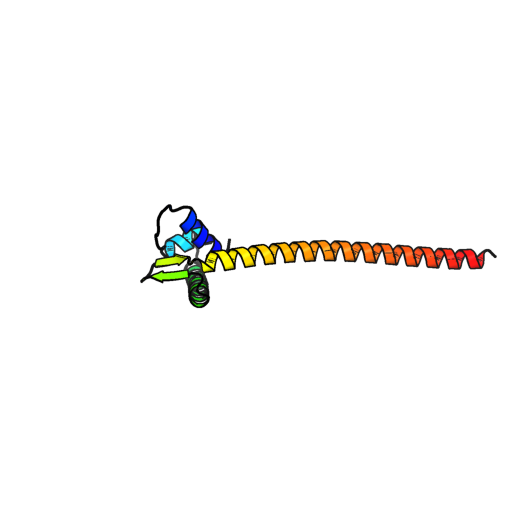.00 88.94 104 SER A N 1
ATOM 854 C CA . SER A 1 104 ? 22.139 -2.125 -31.649 1.00 88.94 104 SER A CA 1
ATOM 855 C C . SER A 1 104 ? 22.727 -0.829 -32.214 1.00 88.94 104 SER A C 1
ATOM 857 O O . SER A 1 104 ? 23.313 -0.843 -33.294 1.00 88.94 104 SER A O 1
ATOM 859 N N . ALA A 1 105 ? 22.639 0.279 -31.472 1.00 90.44 105 ALA A N 1
ATOM 860 C CA . ALA A 1 105 ? 23.233 1.554 -31.863 1.00 90.44 105 ALA A CA 1
ATOM 861 C C . ALA A 1 105 ? 24.765 1.461 -31.953 1.00 90.44 105 ALA A C 1
ATOM 863 O O . ALA A 1 105 ? 25.351 1.893 -32.946 1.00 90.44 105 ALA A O 1
ATOM 864 N N . LEU A 1 106 ? 25.414 0.826 -30.970 1.00 91.56 106 LEU A N 1
ATOM 865 C CA . LEU A 1 106 ? 26.859 0.581 -30.998 1.00 91.56 106 LEU A CA 1
ATOM 866 C C . LEU A 1 106 ? 27.272 -0.308 -32.180 1.00 91.56 106 LEU A C 1
ATOM 868 O O . LEU A 1 106 ? 28.247 -0.006 -32.867 1.00 91.56 106 LEU A O 1
ATOM 872 N N . ALA A 1 107 ? 26.518 -1.373 -32.461 1.00 90.19 107 ALA A N 1
ATOM 873 C CA . ALA A 1 107 ? 26.771 -2.255 -33.598 1.00 90.19 107 ALA A CA 1
ATOM 874 C C . ALA A 1 107 ? 26.601 -1.532 -34.946 1.00 90.19 107 ALA A C 1
ATOM 876 O O . ALA A 1 107 ? 27.413 -1.720 -35.856 1.00 90.19 107 ALA A O 1
ATOM 877 N N . ALA A 1 108 ? 25.590 -0.668 -35.067 1.00 90.06 108 ALA A N 1
ATOM 878 C CA . ALA A 1 108 ? 25.374 0.157 -36.252 1.00 90.06 108 ALA A CA 1
ATOM 879 C C . ALA A 1 108 ? 26.524 1.153 -36.461 1.00 90.06 108 ALA A C 1
ATOM 881 O O . ALA A 1 108 ? 27.049 1.260 -37.570 1.00 90.06 108 ALA A O 1
ATOM 882 N N . MET A 1 109 ? 26.980 1.818 -35.393 1.00 89.56 109 MET A N 1
ATOM 883 C CA . MET A 1 109 ? 28.146 2.706 -35.443 1.00 89.56 109 MET A CA 1
ATOM 884 C C . MET A 1 109 ? 29.425 1.958 -35.839 1.00 89.56 109 MET A C 1
ATOM 886 O O . MET A 1 109 ? 30.174 2.432 -36.693 1.00 89.56 109 MET A O 1
ATOM 890 N N . GLY A 1 110 ? 29.661 0.775 -35.267 1.00 89.19 110 GLY A N 1
ATOM 891 C CA . GLY A 1 110 ? 30.803 -0.069 -35.619 1.00 89.19 110 GLY A CA 1
ATOM 892 C C . GLY A 1 110 ? 30.772 -0.521 -37.082 1.00 89.19 110 GLY A C 1
ATOM 893 O O . GLY A 1 110 ? 31.787 -0.447 -37.774 1.00 89.19 110 GLY A O 1
ATOM 894 N N . SER A 1 111 ? 29.596 -0.916 -37.576 1.00 86.31 111 SER A N 1
ATOM 895 C CA . SER A 1 111 ? 29.399 -1.328 -38.973 1.00 86.31 111 SER A CA 1
ATOM 896 C C . SER A 1 111 ? 29.622 -0.167 -39.942 1.00 86.31 111 SER A C 1
ATOM 898 O O . SER A 1 111 ? 30.306 -0.328 -40.953 1.00 86.31 111 SER A O 1
ATOM 900 N N . ALA A 1 112 ? 29.115 1.024 -39.611 1.00 87.00 112 ALA A N 1
ATOM 901 C CA . ALA A 1 112 ? 29.350 2.232 -40.393 1.00 87.00 112 ALA A CA 1
ATOM 902 C C . ALA A 1 112 ? 30.846 2.584 -40.436 1.00 87.00 112 ALA A C 1
ATOM 904 O O . ALA A 1 112 ? 31.395 2.803 -41.514 1.00 87.00 112 ALA A O 1
ATOM 905 N N . TYR A 1 113 ? 31.536 2.563 -39.291 1.00 87.12 113 TYR A N 1
ATOM 906 C CA . TYR A 1 113 ? 32.976 2.827 -39.223 1.00 87.12 113 TYR A CA 1
ATOM 907 C C . TYR A 1 113 ? 33.798 1.829 -40.056 1.00 87.12 113 TYR A C 1
ATOM 909 O O . TYR A 1 113 ? 34.693 2.229 -40.803 1.00 87.12 113 TYR A O 1
ATOM 917 N N . ALA A 1 114 ? 33.473 0.535 -39.980 1.00 84.56 114 ALA A N 1
ATOM 918 C CA . ALA A 1 114 ? 34.123 -0.496 -40.784 1.00 84.56 114 ALA A CA 1
ATOM 919 C C . ALA A 1 114 ? 33.907 -0.279 -42.293 1.00 84.56 114 ALA A C 1
ATOM 921 O O . ALA A 1 114 ? 34.856 -0.413 -43.067 1.00 84.56 114 ALA A O 1
ATOM 922 N N . ALA A 1 115 ? 32.699 0.114 -42.709 1.00 84.50 115 ALA A N 1
ATOM 923 C CA . ALA A 1 115 ? 32.394 0.426 -44.104 1.00 84.50 115 ALA A CA 1
ATOM 924 C C . ALA A 1 115 ? 33.191 1.640 -44.618 1.00 84.50 115 ALA A C 1
ATOM 926 O O . ALA A 1 115 ? 33.784 1.570 -45.694 1.00 84.50 115 ALA A O 1
ATOM 927 N N . PHE A 1 116 ? 33.284 2.717 -43.829 1.00 80.25 116 PHE A N 1
ATOM 928 C CA . PHE A 1 116 ? 34.102 3.887 -44.174 1.00 80.25 116 PHE A CA 1
ATOM 929 C C . PHE A 1 116 ? 35.594 3.548 -44.275 1.00 80.25 116 PHE A C 1
ATOM 931 O O . PHE A 1 116 ? 36.264 3.976 -45.214 1.00 80.25 116 PHE A O 1
ATOM 938 N N . LYS A 1 117 ? 36.124 2.740 -43.350 1.00 78.75 117 LYS A N 1
ATOM 939 C CA . LYS A 1 117 ? 37.523 2.297 -43.406 1.00 78.75 117 LYS A CA 1
ATOM 940 C C . LYS A 1 117 ? 37.790 1.383 -44.608 1.00 78.75 117 LYS A C 1
ATOM 942 O O . LYS A 1 117 ? 38.830 1.518 -45.240 1.00 78.75 117 LYS A O 1
ATOM 947 N N . GLY A 1 118 ? 36.861 0.489 -44.945 1.00 72.88 118 GLY 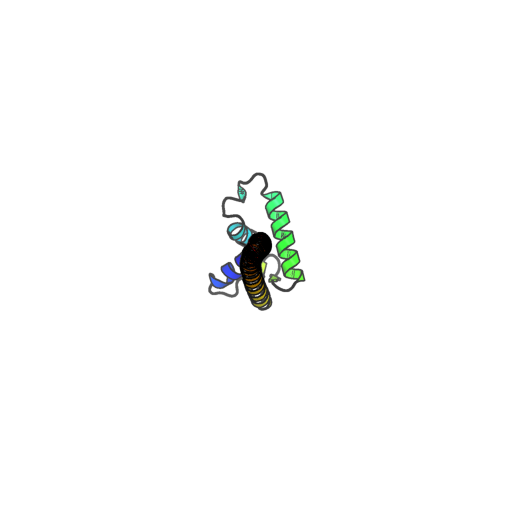A N 1
ATOM 948 C CA . GLY A 1 118 ? 36.963 -0.383 -46.120 1.00 72.88 118 GLY A CA 1
ATOM 949 C C . GLY A 1 118 ? 36.898 0.368 -47.455 1.00 72.88 118 GLY A C 1
ATOM 950 O O . GLY A 1 118 ? 37.533 -0.056 -48.416 1.00 72.88 118 GLY A O 1
ATOM 951 N N . LEU A 1 119 ? 36.186 1.499 -47.508 1.00 60.44 119 LEU A N 1
ATOM 952 C CA . LEU A 1 119 ? 36.158 2.396 -48.670 1.00 60.44 119 LEU A CA 1
ATOM 953 C C . LEU A 1 119 ? 37.478 3.154 -48.879 1.00 60.44 119 LEU A C 1
ATOM 955 O O . LEU A 1 119 ? 37.836 3.405 -50.019 1.00 60.44 119 LEU A O 1
ATOM 959 N N . ASN A 1 120 ? 38.213 3.473 -47.808 1.00 57.44 120 ASN A N 1
ATOM 960 C CA . ASN A 1 120 ? 39.507 4.172 -47.873 1.00 57.44 120 ASN A CA 1
ATOM 961 C C . ASN A 1 120 ? 40.713 3.254 -48.177 1.00 57.44 120 ASN A C 1
ATOM 963 O O . ASN A 1 120 ? 41.839 3.740 -48.253 1.00 57.44 120 ASN A O 1
ATOM 967 N N . ILE A 1 121 ? 40.506 1.934 -48.277 1.00 56.72 121 ILE A N 1
ATOM 968 C CA . ILE A 1 121 ? 41.559 0.928 -48.540 1.00 56.72 121 ILE A CA 1
ATOM 969 C C . ILE A 1 121 ? 41.433 0.336 -49.967 1.00 56.72 121 ILE A C 1
ATOM 971 O O . ILE A 1 121 ? 42.260 -0.480 -50.371 1.00 56.72 121 ILE A O 1
ATOM 975 N N . LYS A 1 122 ? 40.430 0.753 -50.753 1.00 48.03 122 LYS A N 1
ATOM 976 C CA . LYS A 1 122 ? 40.324 0.462 -52.194 1.00 48.03 122 LYS A CA 1
ATOM 977 C C . LYS A 1 122 ? 40.845 1.627 -53.022 1.00 48.03 122 LYS A C 1
ATOM 979 O O . LYS A 1 122 ? 41.416 1.334 -54.093 1.00 48.03 122 LYS A O 1
#

Foldseek 3Di:
DDLLVLQVVVVVVDPDQDFAALLSSLCSVVNPCLVVDPCNVVSSVVSVVSQVVCVVVVQWDDDPRTIHGDPVSVVVVVVVVVVVVVVVVVVVVVVVVVVVVVVVVVVVVVVVVVVVVVVVVD

Secondary structure (DSSP, 8-state):
--HHHHHHHHHHHSSS---EEHHHHHHHHH-GGGGGSTTHHHHHHHHHHHHHHHHHTTSEEEETTEEEE-HHHHHHHHHHHHHHHHHHHHHHHHHHHHHHHHHHHHHHHHHHHHHHHHHTT-